Protein 1F32 (pdb70)

Secondary structure (DSSP, 8-state):
---EEEES---EEEETTEEEETTEEEEE--GGGHHHHHHHHHHHHIIIIII---SHHHH---GGG--TT-EEEEETTEEEETTEEEETTEEEEEPPHHHHHHHHHHHHHHHHHHH--PPPPPGGG--

InterPro domains:
  IPR010480 Pepsin inhibitor-3-like repeated domain [PF06394] (83-140)
  IPR038412 Pepsin inhibitor-3 domain superfamily [G3DSA:3.30.1120.50] (30-87)
  IPR038412 Pepsin inhibitor-3 domain superfamily [G3DSA:3.30.1120.50] (88-169)
  IPR051901 Protease Inhibitor I33 [PTHR37969] (79-141)

Sequence (127 aa):
FLFSMSTGPFICTVKDNQVFVANLPWTMLEGDDIQVGKEFAARVEDCTNVKHDMAPTCTKPPPFCGPQDMKMFNFVGCSVLGNKLFIDQKYVRDLTAKDHAEVQTFREKIAAFEEQSPPPPPSFCTV

Radius of gyration: 16.63 Å; Cα contacts (8 Å, |Δi|>4): 190; chains: 1; bounding box: 25×54×39 Å

Organism: Ascaris suum (NCBI:txid6253)

Solvent-accessible surface area: 7961 Å² total; per-residue (Å²): 180,32,22,58,112,47,82,14,94,42,108,11,44,16,144,127,30,39,0,59,4,26,122,8,27,28,51,112,9,130,56,144,72,56,106,59,0,108,99,1,24,63,71,15,103,53,1,47,85,103,127,152,57,109,41,82,112,21,18,129,40,16,132,35,2,11,81,69,104,16,118,21,22,39,16,89,50,8,20,2,0,17,95,48,1,2,27,110,118,140,107,61,82,82,18,67,88,172,6,80,58,50,6,80,65,7,71,106,102,15,60,60,62,97,167,141,111,73,11,92,53,6,78,8,10,103,164

Nearest PDB structures (foldseek):
  1f32-assembly1_A  TM=1.008E+00  e=1.200E-27  Ascaris suum
  1f34-assembly1_B  TM=9.654E-01  e=2.221E-23  Ascaris suum
  4cdo-assembly1_C  TM=2.380E-01  e=6.758E+00  Homo sapiens
  6ak4-assembly1_A  TM=2.133E-01  e=8.708E+00  Homo sapiens

B-factor: mean 24.89, std 8.12, range [11.38, 52.31]

Foldseek 3Di:
DFKDKDWFDFDWADDPQFIAGVNARQDGDDDPCSVVRVVLNVQCCCCCVPVVHRDCVRSVDDCSSDDGTWMKMGGVQWIATRQFTDGPRYTDGGHDPVNVVLVVVQVVQCVVVVVDPHDHHRPVSDD

Structure (mmCIF, N/CA/C/O backbone):
data_1F32
#
_entry.id   1F32
#
_cell.length_a   30.455
_cell.length_b   72.717
_cell.length_c   31.137
_cell.angle_alpha   90.00
_cell.angle_beta   101.03
_cell.angle_gamma   90.00
#
_symmetry.space_group_name_H-M   'P 1 21 1'
#
loop_
_entity.id
_entity.type
_entity.pdbx_description
1 polymer 'MAJOR PEPSIN INHIBITOR PI-3'
2 water water
#
loop_
_atom_site.group_PDB
_atom_site.id
_atom_site.type_symbol
_atom_site.label_atom_id
_atom_site.label_alt_id
_atom_site.label_comp_id
_atom_site.label_asym_id
_atom_site.label_entity_id
_atom_site.label_seq_id
_atom_site.pdbx_PDB_ins_code
_atom_site.Cartn_x
_atom_site.Cartn_y
_atom_site.Cartn_z
_atom_site.occupancy
_atom_site.B_iso_or_equiv
_atom_site.auth_seq_id
_atom_site.auth_comp_id
_atom_site.auth_asym_id
_atom_site.auth_atom_id
_atom_site.pdbx_PDB_model_num
ATOM 1 N N . PHE A 1 2 ? 15.729 -19.176 3.654 1.00 45.37 2 PHE A N 1
ATOM 2 C CA . PHE A 1 2 ? 16.462 -19.751 4.811 1.00 42.88 2 PHE A CA 1
ATOM 3 C C . PHE A 1 2 ? 15.927 -19.118 6.093 1.00 41.32 2 PHE A C 1
ATOM 4 O O . PHE A 1 2 ? 14.967 -18.348 6.063 1.00 41.29 2 PHE A O 1
ATOM 12 N N . LEU A 1 3 ? 16.550 -19.439 7.219 1.00 37.40 3 LEU A N 1
ATOM 13 C CA . LEU A 1 3 ? 16.115 -18.890 8.497 1.00 34.37 3 LEU A CA 1
ATOM 14 C C . LEU A 1 3 ? 17.176 -17.973 9.090 1.00 30.93 3 LEU A C 1
ATOM 15 O O . LEU A 1 3 ? 17.032 -17.456 10.197 1.00 27.30 3 LEU A O 1
ATOM 20 N N . PHE A 1 4 ? 18.234 -17.749 8.325 1.00 27.53 4 PHE A N 1
ATOM 21 C CA . PHE A 1 4 ? 19.319 -16.903 8.791 1.00 26.91 4 PHE A CA 1
ATOM 22 C C . PHE A 1 4 ? 20.127 -16.339 7.632 1.00 26.96 4 PHE A C 1
ATOM 23 O O . PHE A 1 4 ? 20.306 -16.994 6.598 1.00 25.88 4 PHE A O 1
ATOM 31 N N . SER A 1 5 ? 20.579 -15.101 7.800 1.00 24.26 5 SER A N 1
ATOM 32 C CA . SER A 1 5 ? 21.428 -14.460 6.816 1.00 25.70 5 SER A CA 1
ATOM 33 C C . SER A 1 5 ? 22.236 -13.447 7.607 1.00 24.93 5 SER A C 1
ATOM 34 O O . SER A 1 5 ? 21.772 -12.927 8.632 1.00 22.27 5 SER A O 1
ATOM 37 N N . MET A 1 6 ? 23.458 -13.196 7.157 1.00 24.78 6 MET A N 1
ATOM 38 C CA . MET A 1 6 ? 24.319 -12.239 7.831 1.00 27.35 6 MET A CA 1
ATOM 39 C C . MET A 1 6 ? 25.129 -11.456 6.814 1.00 27.13 6 MET A C 1
ATOM 40 O O . MET A 1 6 ? 25.438 -11.957 5.733 1.00 29.44 6 MET A O 1
ATOM 45 N N . SER A 1 7 ? 25.483 -10.228 7.164 1.00 28.47 7 SER A N 1
ATOM 46 C CA . SER A 1 7 ? 26.279 -9.398 6.269 1.00 29.14 7 SER A CA 1
ATOM 47 C C . SER A 1 7 ? 27.101 -8.362 7.023 1.00 28.78 7 SER A C 1
ATOM 48 O O . SER A 1 7 ? 26.884 -8.102 8.210 1.00 27.57 7 SER A O 1
ATOM 51 N N . THR A 1 8 ? 28.072 -7.791 6.327 1.00 28.23 8 THR A N 1
ATOM 52 C CA . THR A 1 8 ? 28.923 -6.774 6.911 1.00 28.94 8 THR A CA 1
ATOM 53 C C . THR A 1 8 ? 28.764 -5.522 6.065 1.00 26.55 8 THR A C 1
ATOM 54 O O . THR A 1 8 ? 28.523 -5.610 4.868 1.00 27.65 8 THR A O 1
ATOM 58 N N . GLY A 1 9 ? 28.880 -4.360 6.694 1.00 27.71 9 GLY A N 1
ATOM 59 C CA . GLY A 1 9 ? 28.738 -3.111 5.969 1.00 27.92 9 GLY A CA 1
ATOM 60 C C . GLY A 1 9 ? 29.865 -2.870 4.982 1.00 27.99 9 GLY A C 1
ATOM 61 O O . GLY A 1 9 ? 30.808 -3.665 4.905 1.00 25.79 9 GLY A O 1
ATOM 62 N N . PRO A 1 10 ? 29.813 -1.757 4.233 1.00 27.88 10 PRO A N 1
ATOM 63 C CA . PRO A 1 10 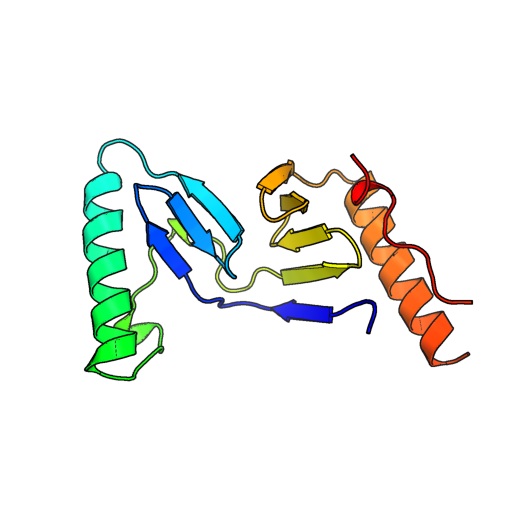? 28.760 -0.731 4.273 1.00 27.38 10 PRO A CA 1
ATOM 64 C C . PRO A 1 10 ? 27.404 -1.152 3.719 1.00 26.13 10 PRO A C 1
ATOM 65 O O . PRO A 1 10 ? 27.310 -1.989 2.820 1.00 26.04 10 PRO A O 1
ATOM 69 N N . PHE A 1 11 ? 26.353 -0.546 4.259 1.00 24.44 11 PHE A N 1
ATOM 70 C CA . PHE A 1 11 ? 24.989 -0.825 3.823 1.00 23.30 11 PHE A CA 1
ATOM 71 C C . PHE A 1 11 ? 24.449 0.430 3.161 1.00 22.88 11 PHE A C 1
ATOM 72 O O . PHE A 1 11 ? 25.069 1.486 3.234 1.00 22.47 11 PHE A O 1
ATOM 80 N N . ILE A 1 12 ? 23.312 0.326 2.491 1.00 19.33 12 ILE A N 1
ATOM 81 C CA . ILE A 1 12 ? 22.749 1.516 1.872 1.00 19.41 12 ILE A CA 1
ATOM 82 C C . ILE A 1 12 ? 22.238 2.417 2.986 1.00 17.58 12 ILE A C 1
ATOM 83 O O . ILE A 1 12 ? 21.548 1.962 3.888 1.00 16.64 12 ILE A O 1
ATOM 88 N N . CYS A 1 13 ? 22.582 3.700 2.919 1.00 15.70 13 CYS A N 1
ATOM 89 C CA . CYS A 1 13 ? 22.155 4.647 3.924 1.00 16.00 13 CYS A CA 1
ATOM 90 C C . CYS A 1 13 ? 21.476 5.827 3.256 1.00 16.42 13 CYS A C 1
ATOM 91 O O . CYS A 1 13 ? 21.943 6.296 2.234 1.00 17.21 13 CYS A O 1
ATOM 94 N N . THR A 1 14 ? 20.353 6.274 3.806 1.00 19.04 14 THR A N 1
ATOM 95 C CA . THR A 1 14 ? 19.672 7.458 3.276 1.00 19.30 14 THR A CA 1
ATOM 96 C C . THR A 1 14 ? 18.854 8.095 4.387 1.00 17.86 14 THR A C 1
ATOM 97 O O . THR A 1 14 ? 18.841 7.594 5.519 1.00 14.95 14 THR A O 1
ATOM 101 N N . VAL A 1 15 ? 18.197 9.215 4.093 1.00 17.34 15 VAL A N 1
ATOM 102 C CA . VAL A 1 15 ? 17.398 9.905 5.102 1.00 16.32 15 VAL A CA 1
ATOM 103 C C . VAL A 1 15 ? 16.037 10.318 4.542 1.00 18.10 15 VAL A C 1
ATOM 104 O O . VAL A 1 15 ? 15.954 10.788 3.413 1.00 18.21 15 VAL A O 1
ATOM 108 N N . LYS A 1 16 ? 14.984 10.134 5.336 1.00 19.07 16 LYS A N 1
ATOM 109 C CA . LYS A 1 16 ? 13.630 10.539 4.939 1.00 18.57 16 LYS A CA 1
ATOM 110 C C . LYS A 1 16 ? 12.945 11.127 6.168 1.00 18.57 16 LYS A C 1
AT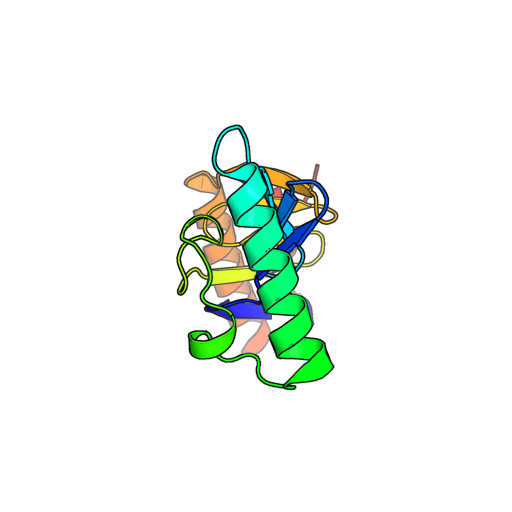OM 111 O O . LYS A 1 16 ? 12.807 10.449 7.189 1.00 18.04 16 LYS A O 1
ATOM 117 N N . ASP A 1 17 ? 12.510 12.378 6.061 1.00 19.16 17 ASP A N 1
ATOM 118 C CA . ASP A 1 17 ? 11.858 13.066 7.171 1.00 21.14 17 ASP A CA 1
ATOM 119 C C . ASP A 1 17 ? 12.708 12.986 8.445 1.00 18.86 17 ASP A C 1
ATOM 120 O O . ASP A 1 17 ? 12.204 12.671 9.526 1.00 18.72 17 ASP A O 1
ATOM 125 N N . ASN A 1 18 ? 14.002 13.272 8.300 1.00 15.96 18 ASN A N 1
ATOM 126 C CA . ASN A 1 18 ? 14.954 13.262 9.418 1.00 16.60 18 ASN A CA 1
ATOM 127 C C . ASN A 1 18 ? 15.357 11.870 9.874 1.00 17.14 18 ASN A C 1
ATOM 128 O O . ASN A 1 18 ? 16.260 11.729 10.702 1.00 15.47 18 ASN A O 1
ATOM 133 N N . GLN A 1 19 ? 14.675 10.851 9.369 1.00 15.67 19 GLN A N 1
ATOM 134 C CA . GLN A 1 19 ? 14.982 9.484 9.765 1.00 17.58 19 GLN A CA 1
ATOM 135 C C . GLN A 1 19 ? 16.096 8.880 8.938 1.00 15.67 19 GLN A C 1
ATOM 136 O O . GLN A 1 19 ? 15.968 8.756 7.716 1.00 17.32 19 GLN A O 1
ATOM 142 N N . VAL A 1 20 ? 17.190 8.507 9.597 1.00 14.58 20 VAL A N 1
ATOM 143 C CA . VAL A 1 20 ? 18.282 7.857 8.906 1.00 13.52 20 VAL A CA 1
ATOM 144 C C . VAL A 1 20 ? 17.946 6.375 8.796 1.00 14.91 20 VAL A C 1
ATOM 145 O O . VAL A 1 20 ? 17.598 5.726 9.782 1.00 14.26 20 VAL A O 1
ATOM 149 N N . PHE A 1 21 ? 18.031 5.847 7.582 1.00 15.32 21 PHE A N 1
ATOM 150 C CA . PHE A 1 21 ? 17.773 4.438 7.335 1.00 16.99 21 PHE A CA 1
ATOM 151 C C . PHE A 1 21 ? 19.059 3.761 6.884 1.00 17.48 21 PHE A C 1
ATOM 152 O O . PHE A 1 21 ? 19.756 4.258 6.000 1.00 17.12 21 PHE A O 1
ATOM 160 N N . VAL A 1 22 ? 19.385 2.648 7.527 1.00 15.79 22 VAL A N 1
ATOM 161 C CA . VAL A 1 22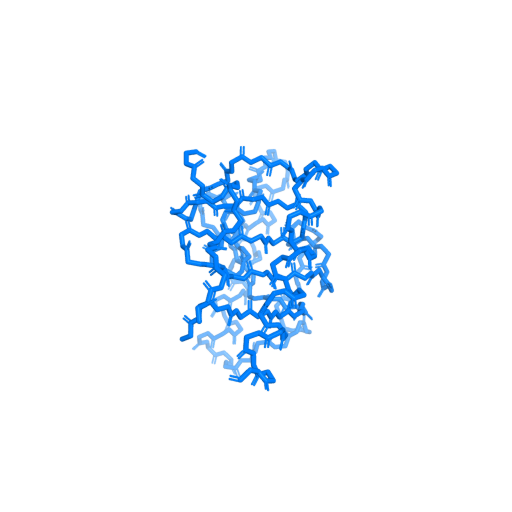 ? 20.557 1.861 7.161 1.00 16.07 22 VAL A CA 1
ATOM 162 C C . VAL A 1 22 ? 20.029 0.441 6.940 1.00 16.48 22 VAL A C 1
ATOM 163 O O . VAL A 1 22 ? 19.358 -0.122 7.815 1.00 17.43 22 VAL A O 1
ATOM 167 N N . ALA A 1 23 ? 20.308 -0.120 5.765 1.00 17.16 23 ALA A N 1
ATOM 168 C CA . ALA A 1 23 ? 19.833 -1.460 5.435 1.00 18.46 23 ALA A CA 1
ATOM 169 C C . ALA A 1 23 ? 18.319 -1.484 5.622 1.00 19.09 23 ALA A C 1
ATOM 170 O O . ALA A 1 23 ? 17.746 -2.490 6.046 1.00 19.72 23 ALA A O 1
ATOM 172 N N . ASN A 1 24 ? 17.677 -0.359 5.313 1.00 18.78 24 ASN A N 1
ATOM 173 C CA . ASN A 1 24 ? 16.227 -0.217 5.430 1.00 21.15 24 ASN A CA 1
ATOM 174 C C . ASN A 1 24 ? 15.697 -0.204 6.854 1.00 19.96 24 ASN A C 1
ATOM 175 O O . ASN A 1 24 ? 14.484 -0.284 7.069 1.00 19.63 24 ASN A O 1
ATOM 180 N N . LEU A 1 25 ? 16.592 -0.098 7.830 1.00 14.96 25 LEU A N 1
ATOM 181 C CA . LEU A 1 25 ? 16.179 -0.060 9.230 1.00 16.07 25 LEU A CA 1
ATOM 182 C C . LEU A 1 25 ? 16.358 1.367 9.779 1.00 18.04 25 LEU A C 1
ATOM 183 O O . LEU A 1 25 ? 17.324 2.054 9.431 1.00 19.69 25 LEU A O 1
ATOM 188 N N . PRO A 1 26 ? 15.424 1.833 10.632 1.00 18.17 26 PRO A N 1
ATOM 189 C CA . PRO A 1 26 ? 15.496 3.181 11.215 1.00 17.03 26 PRO A CA 1
ATOM 190 C C . PRO A 1 26 ? 16.591 3.268 12.279 1.00 18.01 26 PRO A C 1
ATOM 191 O O . PRO A 1 26 ? 16.351 3.083 13.470 1.00 13.92 26 PRO A O 1
ATOM 195 N N . TRP A 1 27 ? 17.791 3.580 11.814 1.00 16.00 27 TRP A N 1
ATOM 196 C CA . TRP A 1 27 ? 18.982 3.656 12.647 1.00 15.98 27 TRP A CA 1
ATOM 197 C C . TRP A 1 27 ? 18.984 4.766 13.699 1.00 14.89 27 TRP A C 1
ATOM 198 O O . TRP A 1 27 ? 19.168 4.502 14.890 1.00 16.45 27 TRP A O 1
ATOM 209 N N . THR A 1 28 ? 18.811 6.004 13.255 1.00 15.91 28 THR A N 1
ATOM 210 C CA . THR A 1 28 ? 18.803 7.137 14.165 1.00 15.03 28 THR A CA 1
ATOM 211 C C . THR A 1 28 ? 18.063 8.282 13.487 1.00 16.82 28 THR A C 1
ATOM 212 O O . THR A 1 28 ? 17.812 8.244 12.270 1.00 16.24 28 THR A O 1
ATOM 216 N N . MET A 1 29 ? 17.683 9.291 14.267 1.00 17.25 29 MET A N 1
ATOM 217 C CA . MET A 1 29 ? 16.968 10.419 13.699 1.00 16.79 29 MET A CA 1
ATOM 218 C C . MET A 1 29 ? 17.775 11.691 13.924 1.00 17.72 29 MET A C 1
ATOM 219 O O . MET A 1 29 ? 18.329 11.911 15.002 1.00 17.04 29 MET A O 1
ATOM 224 N N . LEU A 1 30 ? 17.844 12.517 12.891 1.00 15.55 30 LEU A N 1
ATOM 225 C CA . LEU A 1 30 ? 18.597 13.766 12.931 1.00 15.12 30 LEU A CA 1
ATOM 226 C C . LEU A 1 30 ? 17.855 14.913 13.607 1.00 15.99 30 LEU A C 1
ATOM 227 O O . LEU A 1 30 ? 16.632 15.029 13.493 1.00 14.55 30 LEU A O 1
ATOM 232 N N . GLU A 1 31 ? 18.604 15.763 14.302 1.00 12.68 31 GLU A N 1
ATOM 233 C CA . GLU A 1 31 ? 18.010 16.907 14.990 1.00 13.73 31 GLU A CA 1
ATOM 234 C C . GLU A 1 31 ? 18.891 18.136 14.836 1.00 15.66 31 GLU A C 1
ATOM 235 O O . GLU A 1 31 ? 20.063 18.031 14.478 1.00 14.89 31 GLU A O 1
ATOM 241 N N . GLY A 1 32 ? 18.324 19.308 15.118 1.00 16.39 32 GLY A N 1
ATOM 242 C CA . GLY A 1 32 ? 19.091 20.536 15.047 1.00 16.33 32 GLY A CA 1
ATOM 243 C C . GLY A 1 32 ? 19.860 20.782 13.770 1.00 17.89 32 GLY A C 1
ATOM 244 O O . GLY A 1 32 ? 19.314 20.627 12.675 1.00 18.10 32 GLY A O 1
ATOM 245 N N . ASP A 1 33 ? 21.131 21.158 13.925 1.00 16.56 33 ASP A N 1
ATOM 246 C CA . ASP A 1 33 ? 22.017 21.469 12.809 1.00 18.25 33 ASP A CA 1
ATOM 247 C C . ASP A 1 33 ? 22.371 20.322 11.856 1.00 16.00 33 ASP A C 1
ATOM 248 O O . ASP A 1 33 ? 23.005 20.546 10.815 1.00 16.93 33 ASP A O 1
ATOM 253 N N . ASP A 1 34 ? 21.949 19.111 12.201 1.00 15.62 34 ASP A N 1
ATOM 254 C CA . ASP A 1 34 ? 22.172 17.937 11.350 1.00 15.39 34 ASP A CA 1
ATOM 255 C C . ASP A 1 34 ? 21.028 17.705 10.358 1.00 15.20 34 ASP A C 1
ATOM 256 O O . ASP A 1 34 ? 21.185 16.994 9.348 1.00 13.35 34 ASP A O 1
ATOM 261 N N . ILE A 1 35 ? 19.869 18.288 10.641 1.00 14.84 35 ILE A N 1
ATOM 262 C CA . ILE A 1 35 ? 18.719 18.096 9.755 1.00 17.42 35 ILE A CA 1
ATOM 263 C C . ILE A 1 35 ? 19.053 18.492 8.310 1.00 18.63 35 ILE A C 1
ATOM 264 O O . ILE A 1 35 ? 18.835 17.708 7.383 1.00 17.78 35 ILE A O 1
ATOM 269 N N . GLN A 1 36 ? 19.609 19.687 8.105 1.00 19.09 36 GLN A N 1
ATOM 270 C CA . GLN A 1 36 ? 19.936 20.106 6.735 1.00 20.44 36 GLN A CA 1
ATOM 271 C C . GLN A 1 36 ? 21.009 19.216 6.101 1.00 19.30 36 GLN A C 1
ATOM 272 O O . GLN A 1 36 ? 21.023 18.998 4.885 1.00 18.89 36 GLN A O 1
ATOM 278 N N . VAL A 1 37 ? 21.917 18.706 6.924 1.00 19.26 37 VAL A N 1
ATOM 279 C CA . VAL A 1 37 ? 22.949 17.799 6.439 1.00 17.34 37 VAL A CA 1
ATOM 280 C C . VAL A 1 37 ? 22.239 16.542 5.928 1.00 17.33 37 VAL A C 1
ATOM 281 O O . VAL A 1 37 ? 22.605 15.981 4.894 1.00 17.33 37 VAL A O 1
ATOM 285 N N . GLY A 1 38 ? 21.202 16.118 6.642 1.00 16.59 38 GLY A N 1
ATOM 286 C CA . GLY A 1 38 ? 20.472 14.931 6.226 1.00 16.95 38 GLY A CA 1
ATOM 287 C C . GLY A 1 38 ? 19.814 15.140 4.873 1.00 18.28 38 GLY A C 1
ATOM 288 O O . GLY A 1 38 ? 19.770 14.243 4.020 1.00 16.64 38 GLY A O 1
ATOM 289 N N . LYS A 1 39 ? 19.289 16.341 4.681 1.00 18.46 39 LYS A N 1
ATOM 290 C CA . LYS A 1 39 ? 18.631 16.689 3.439 1.00 21.87 39 LYS A CA 1
ATOM 291 C C . LYS A 1 39 ? 19.596 16.682 2.276 1.00 19.93 39 LYS A C 1
ATOM 292 O O . LYS A 1 39 ? 19.279 16.136 1.220 1.00 21.29 39 LYS A O 1
ATOM 298 N N . GLU A 1 40 ? 20.772 17.274 2.474 1.00 20.09 40 GLU A N 1
ATOM 299 C CA . GLU A 1 40 ? 21.792 17.328 1.432 1.00 21.71 40 GLU A CA 1
ATOM 300 C C . GLU A 1 40 ? 22.260 15.917 1.099 1.00 20.18 40 GLU A C 1
ATOM 301 O O . GLU A 1 40 ? 22.428 15.567 -0.069 1.00 19.20 40 GLU A O 1
ATOM 307 N N . PHE A 1 41 ? 22.486 15.109 2.131 1.00 18.00 41 PHE A N 1
ATOM 308 C CA . PHE A 1 41 ? 22.929 13.732 1.916 1.00 17.30 41 PHE A CA 1
ATOM 309 C C . PHE A 1 41 ? 21.891 12.943 1.140 1.00 17.47 41 PHE A C 1
ATOM 310 O O . PHE A 1 41 ? 22.209 12.250 0.173 1.00 19.66 41 PHE A O 1
ATOM 318 N N . ALA A 1 42 ? 20.642 13.039 1.570 1.00 17.53 42 ALA A N 1
ATOM 319 C CA . ALA A 1 42 ? 19.579 12.305 0.901 1.00 18.43 42 ALA A CA 1
ATOM 320 C C . ALA A 1 42 ? 19.531 12.662 -0.588 1.00 18.87 42 ALA A C 1
ATOM 321 O O . ALA A 1 42 ? 19.320 11.799 -1.437 1.00 18.21 42 ALA A O 1
ATOM 323 N N . ALA A 1 43 ? 19.736 13.933 -0.894 1.00 19.43 43 ALA A N 1
ATOM 324 C CA . ALA A 1 43 ? 19.717 14.407 -2.273 1.00 19.98 43 ALA A CA 1
ATOM 325 C C . ALA A 1 43 ? 20.861 13.774 -3.043 1.00 20.24 43 ALA A C 1
ATOM 326 O O . ALA A 1 43 ? 20.703 13.340 -4.190 1.00 19.01 43 ALA A O 1
ATOM 328 N N . ARG A 1 44 ? 22.018 13.739 -2.395 1.00 21.06 44 ARG A N 1
ATOM 329 C CA . ARG A 1 44 ? 23.226 13.166 -2.959 1.00 22.27 44 ARG A CA 1
ATOM 330 C C . ARG A 1 44 ? 23.015 11.680 -3.262 1.00 22.35 44 ARG A C 1
ATOM 331 O O . ARG A 1 44 ? 23.424 11.192 -4.317 1.00 21.64 44 ARG A O 1
ATOM 339 N N . VAL A 1 45 ? 22.373 10.963 -2.339 1.00 19.83 45 VAL A N 1
ATOM 340 C CA . VAL A 1 45 ? 22.114 9.532 -2.517 1.00 19.40 45 VAL A CA 1
ATOM 341 C C . VAL A 1 45 ? 21.190 9.290 -3.704 1.00 20.66 45 VAL A C 1
ATOM 342 O O . VAL A 1 45 ? 21.422 8.381 -4.515 1.00 19.25 45 VAL A O 1
ATOM 346 N N . GLU A 1 46 ? 20.140 10.100 -3.810 1.00 19.16 46 GLU A N 1
ATOM 347 C CA . GLU A 1 46 ? 19.185 9.944 -4.908 1.00 20.99 46 GLU A CA 1
ATOM 348 C C . GLU A 1 46 ? 19.872 10.250 -6.236 1.00 21.39 46 GLU A C 1
ATOM 349 O O . GLU A 1 46 ? 19.673 9.550 -7.218 1.00 18.74 46 GLU A O 1
ATOM 355 N N . ASP A 1 47 ? 20.690 11.297 -6.254 1.00 21.77 47 ASP A N 1
ATOM 356 C CA . ASP A 1 47 ? 21.395 11.672 -7.469 1.00 21.91 47 ASP A CA 1
ATOM 357 C C . ASP A 1 47 ? 22.369 10.572 -7.861 1.00 22.31 47 ASP A C 1
ATOM 358 O O . ASP A 1 47 ? 22.389 10.125 -9.017 1.00 21.06 47 ASP A O 1
ATOM 363 N N . CYS A 1 48 ? 23.176 10.133 -6.898 1.00 21.07 48 CYS A N 1
ATOM 364 C CA . CYS A 1 48 ? 24.155 9.088 -7.147 1.00 21.34 48 CYS A CA 1
ATOM 365 C C . CYS A 1 48 ? 23.517 7.810 -7.661 1.00 21.27 48 CYS A C 1
ATOM 366 O O . CYS A 1 48 ? 23.937 7.255 -8.670 1.00 20.60 48 CYS A O 1
ATOM 369 N N . THR A 1 49 ? 22.489 7.359 -6.957 1.00 21.35 49 THR A N 1
ATOM 370 C CA . THR A 1 49 ? 21.820 6.121 -7.313 1.00 22.74 49 THR A CA 1
ATOM 371 C C . THR A 1 49 ? 20.956 6.173 -8.562 1.00 23.07 49 THR A C 1
ATOM 372 O O . THR A 1 49 ? 21.175 5.392 -9.493 1.00 22.65 49 THR A O 1
ATOM 376 N N . ASN A 1 50 ? 19.995 7.097 -8.594 1.00 20.54 50 ASN A N 1
ATOM 377 C CA . ASN A 1 50 ? 19.064 7.178 -9.720 1.00 21.33 50 ASN A CA 1
ATOM 378 C C . ASN A 1 50 ? 19.533 7.883 -10.994 1.00 20.78 50 ASN A C 1
ATOM 379 O O . ASN A 1 50 ? 19.033 7.594 -12.086 1.00 20.10 50 ASN A O 1
ATOM 384 N N . VAL A 1 51 ? 20.471 8.813 -10.863 1.00 19.26 51 VAL A N 1
ATOM 385 C CA . VAL A 1 51 ? 20.947 9.551 -12.033 1.00 18.88 51 VAL A CA 1
ATOM 386 C C . VAL A 1 51 ? 22.324 9.095 -12.494 1.00 19.47 51 VAL A C 1
ATOM 387 O O . VAL A 1 51 ? 22.521 8.772 -13.666 1.00 18.17 51 VAL A O 1
ATOM 391 N N . LYS A 1 52 ? 23.286 9.047 -11.583 1.00 18.45 52 LYS A N 1
ATOM 392 C CA . LYS A 1 52 ? 24.620 8.622 -11.994 1.00 20.10 52 LYS A CA 1
ATOM 393 C C . LYS A 1 52 ? 24.783 7.105 -12.049 1.00 19.09 52 LYS A C 1
ATOM 394 O O . LYS A 1 52 ? 25.707 6.595 -12.698 1.00 18.66 52 LYS A O 1
ATOM 400 N N . HIS A 1 53 ? 23.875 6.390 -11.381 1.00 17.38 53 HIS A N 1
ATOM 401 C CA . HIS A 1 53 ? 23.916 4.920 -11.294 1.00 18.60 53 HIS A CA 1
ATOM 402 C C . HIS A 1 53 ? 25.269 4.543 -10.686 1.00 20.30 53 HIS A C 1
ATOM 403 O O . HIS A 1 53 ? 25.980 3.673 -11.187 1.00 18.44 53 HIS A O 1
ATOM 410 N N . ASP A 1 54 ? 25.603 5.217 -9.588 1.00 21.31 54 ASP A N 1
ATOM 411 C CA . ASP A 1 54 ? 26.873 5.022 -8.894 1.00 22.67 54 ASP A CA 1
ATOM 412 C C . ASP A 1 54 ? 26.615 5.001 -7.389 1.00 23.33 54 ASP A C 1
ATOM 413 O O . ASP A 1 54 ? 26.278 6.026 -6.805 1.00 25.91 54 ASP A O 1
ATOM 418 N N . MET A 1 55 ? 26.758 3.838 -6.767 1.00 23.69 55 MET A N 1
ATOM 419 C CA . MET A 1 55 ? 26.526 3.724 -5.331 1.00 25.26 55 MET A CA 1
ATOM 420 C C . MET A 1 55 ? 27.802 3.709 -4.479 1.00 26.27 55 MET A C 1
ATOM 421 O O . MET A 1 55 ? 27.759 3.395 -3.287 1.00 28.49 55 MET A O 1
ATOM 426 N N . ALA A 1 56 ? 28.931 4.058 -5.075 1.00 26.91 56 ALA A N 1
ATOM 427 C CA . ALA A 1 56 ? 30.186 4.071 -4.326 1.00 28.44 56 ALA A CA 1
ATOM 428 C C . ALA A 1 56 ? 30.174 5.178 -3.275 1.00 27.91 56 ALA A C 1
ATOM 429 O O . ALA A 1 56 ? 29.541 6.220 -3.462 1.00 27.48 56 ALA A O 1
ATOM 431 N N . PRO A 1 57 ? 30.861 4.962 -2.143 1.00 28.62 57 PRO A N 1
ATOM 432 C CA . PRO A 1 57 ? 30.878 6.008 -1.120 1.00 27.15 57 PRO A CA 1
ATOM 433 C C . PRO A 1 57 ? 31.531 7.300 -1.615 1.00 27.55 57 PRO A C 1
ATOM 434 O O . PRO A 1 57 ? 31.291 8.371 -1.057 1.00 25.16 57 PRO A O 1
ATOM 438 N N . THR A 1 58 ? 32.345 7.221 -2.669 1.00 25.71 58 THR A N 1
ATOM 439 C CA . THR A 1 58 ? 32.968 8.435 -3.174 1.00 26.13 58 THR A CA 1
ATOM 440 C C . THR A 1 58 ? 31.904 9.338 -3.786 1.00 24.93 58 THR A C 1
ATOM 441 O O . THR A 1 58 ? 32.104 10.546 -3.919 1.00 24.11 58 THR A O 1
ATOM 445 N N . CYS A 1 59 ? 30.765 8.751 -4.152 1.00 21.78 59 CYS A N 1
ATOM 446 C CA . CYS A 1 59 ? 29.659 9.537 -4.702 1.00 20.40 59 CYS A CA 1
ATOM 447 C C . CYS A 1 59 ? 28.677 9.902 -3.584 1.00 18.11 59 CYS A C 1
ATOM 448 O O . CYS A 1 59 ? 28.296 11.063 -3.442 1.00 16.80 59 CYS A O 1
ATOM 451 N N . THR A 1 60 ? 28.268 8.912 -2.800 1.00 17.41 60 THR A N 1
ATOM 452 C CA . THR A 1 60 ? 27.294 9.165 -1.741 1.00 20.34 60 THR A CA 1
ATOM 453 C C . THR A 1 60 ? 27.845 9.934 -0.538 1.00 19.67 60 THR A C 1
ATOM 454 O O . THR A 1 60 ? 27.120 10.718 0.077 1.00 18.51 60 THR A O 1
ATOM 458 N N . LYS A 1 61 ? 29.121 9.719 -0.214 1.00 19.53 61 LYS A N 1
ATOM 459 C CA . LYS A 1 61 ? 29.741 10.391 0.9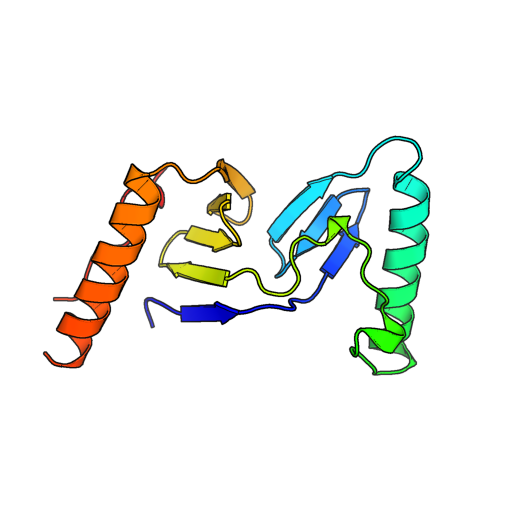29 1.00 20.89 61 LYS A CA 1
ATOM 460 C C . LYS A 1 61 ? 28.885 10.294 2.196 1.00 18.84 61 LYS A C 1
ATOM 461 O O . LYS A 1 61 ? 28.418 11.306 2.723 1.00 18.33 61 LYS A O 1
ATOM 467 N N . PRO A 1 62 ? 28.672 9.068 2.706 1.00 18.91 62 PRO A N 1
ATOM 468 C CA . PRO A 1 62 ? 27.868 8.852 3.913 1.00 19.41 62 PRO A CA 1
ATOM 469 C C . PRO A 1 62 ? 28.405 9.537 5.161 1.00 20.18 62 PRO A C 1
ATOM 470 O O . PRO A 1 62 ? 29.567 9.349 5.534 1.00 19.52 62 PRO A O 1
ATOM 474 N N . PRO A 1 63 ? 27.565 10.353 5.818 1.00 19.26 63 PRO A N 1
ATOM 475 C CA . PRO A 1 63 ? 27.984 11.053 7.035 1.00 18.29 63 PRO A CA 1
ATOM 476 C C . PRO A 1 63 ? 28.136 10.066 8.190 1.00 18.98 63 PRO A C 1
ATOM 477 O O . PRO A 1 63 ? 27.666 8.918 8.130 1.00 18.23 63 PRO A O 1
ATOM 481 N N . PRO A 1 64 ? 28.780 10.500 9.277 1.00 18.65 64 PRO A N 1
ATOM 482 C CA . PRO A 1 64 ? 28.940 9.554 10.383 1.00 18.67 64 PRO A CA 1
ATOM 483 C C . PRO A 1 64 ? 27.649 9.011 10.985 1.00 19.26 64 PRO A C 1
ATOM 484 O O . PRO A 1 64 ? 27.671 7.975 11.653 1.00 17.74 64 PRO A O 1
ATOM 488 N N . PHE A 1 65 ? 26.527 9.682 10.739 1.00 16.59 65 PHE A N 1
ATOM 489 C CA . PHE A 1 65 ? 25.277 9.216 11.316 1.00 17.73 65 PHE A CA 1
ATOM 490 C C . PHE A 1 65 ? 24.708 7.991 10.630 1.00 17.91 65 PHE A C 1
ATOM 491 O O . PHE A 1 65 ? 23.663 7.472 11.034 1.00 17.02 65 PHE A O 1
ATOM 499 N N . CYS A 1 66 ? 25.383 7.537 9.578 1.00 15.22 66 CYS A N 1
ATOM 500 C CA . CYS A 1 66 ? 24.989 6.307 8.904 1.00 15.70 66 CYS A CA 1
ATOM 501 C C . CYS A 1 66 ? 25.532 5.142 9.721 1.00 17.95 66 CYS A C 1
ATOM 502 O O . CYS A 1 66 ? 25.306 3.972 9.390 1.00 16.95 66 CYS A O 1
ATOM 505 N N . GLY A 1 67 ? 26.272 5.469 10.782 1.00 18.39 67 GLY A N 1
ATOM 506 C CA . GLY A 1 67 ? 26.823 4.435 11.643 1.00 20.66 67 GLY A CA 1
ATOM 507 C C . GLY A 1 67 ? 28.128 3.824 11.162 1.00 19.69 67 GLY A C 1
ATOM 508 O O . GLY A 1 67 ? 28.598 4.124 10.068 1.00 19.12 67 GLY A O 1
ATOM 509 N N . PRO A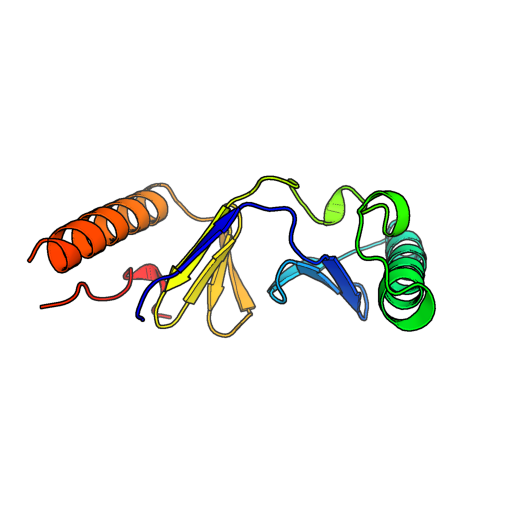 1 68 ? 28.743 2.954 11.972 1.00 22.11 68 PRO A N 1
ATOM 510 C CA . PRO A 1 68 ? 30.007 2.311 11.594 1.00 23.19 68 PRO A CA 1
ATOM 511 C C . PRO A 1 68 ? 29.870 1.639 10.227 1.00 25.33 68 PRO A C 1
ATOM 512 O O . PRO A 1 68 ? 28.967 0.832 10.014 1.00 25.61 68 PRO A O 1
ATOM 516 N N . GLN A 1 69 ? 30.756 1.969 9.295 1.00 26.61 69 GLN A N 1
ATOM 517 C CA . GLN A 1 69 ? 30.657 1.392 7.959 1.00 27.89 69 GLN A CA 1
ATOM 518 C C . GLN A 1 69 ? 30.988 -0.095 7.868 1.00 28.28 69 GLN A C 1
ATOM 519 O O . GLN A 1 69 ? 30.790 -0.717 6.828 1.00 28.91 69 GLN A O 1
ATOM 525 N N . ASP A 1 70 ? 31.466 -0.676 8.959 1.00 26.99 70 ASP A N 1
ATOM 526 C CA . ASP A 1 70 ? 31.788 -2.095 8.954 1.00 28.22 70 ASP A CA 1
ATOM 527 C C . ASP A 1 70 ? 30.962 -2.880 9.971 1.00 26.55 70 ASP A C 1
ATOM 528 O O . ASP A 1 70 ? 31.313 -4.002 10.324 1.00 25.34 70 ASP A O 1
ATOM 533 N N . MET A 1 71 ? 29.863 -2.309 10.445 1.00 25.72 71 MET A N 1
ATOM 534 C CA . MET A 1 71 ? 29.079 -3.042 11.426 1.00 25.96 71 MET A CA 1
ATOM 535 C C . MET A 1 71 ? 28.451 -4.278 10.793 1.00 25.91 71 MET A C 1
ATOM 536 O O . MET A 1 71 ? 28.353 -4.373 9.570 1.00 24.02 71 MET A O 1
ATOM 541 N N . LYS A 1 72 ? 28.065 -5.231 11.637 1.00 25.38 72 LYS A N 1
ATOM 542 C CA . LYS A 1 72 ? 27.477 -6.478 11.182 1.00 24.69 72 LYS A CA 1
ATOM 543 C C . LYS A 1 72 ? 25.959 -6.503 11.322 1.00 21.85 72 LYS A C 1
ATOM 544 O O . L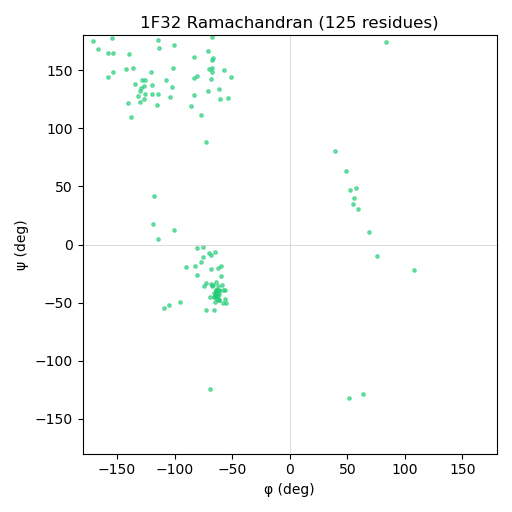YS A 1 72 ? 25.381 -5.835 12.175 1.00 20.51 72 LYS A O 1
ATOM 550 N N . MET A 1 73 ? 25.320 -7.279 10.462 1.00 20.37 73 MET A N 1
ATOM 551 C CA . MET A 1 73 ? 23.878 -7.410 10.511 1.00 17.58 73 MET A CA 1
ATOM 552 C C . MET A 1 73 ? 23.578 -8.897 10.547 1.00 18.52 73 MET A C 1
ATOM 553 O O . MET A 1 73 ? 24.261 -9.694 9.892 1.00 20.43 73 MET A O 1
ATOM 558 N N . PHE A 1 74 ? 22.566 -9.265 11.324 1.00 17.70 74 PHE A N 1
ATOM 559 C CA . PHE A 1 74 ? 22.136 -10.650 11.447 1.00 19.08 74 PHE A CA 1
ATOM 560 C C . PHE A 1 74 ? 20.616 -10.628 11.278 1.00 19.35 74 PHE A C 1
ATOM 561 O O . PHE A 1 74 ? 19.913 -9.873 11.954 1.00 19.86 74 PHE A O 1
ATOM 569 N N . ASN A 1 75 ? 20.118 -11.450 10.368 1.00 20.02 75 ASN A N 1
ATOM 570 C CA . ASN A 1 75 ? 18.689 -11.508 10.102 1.00 20.45 75 ASN A CA 1
ATOM 571 C C . ASN A 1 75 ? 18.109 -12.863 10.482 1.00 21.47 75 ASN A C 1
ATOM 572 O O . ASN A 1 75 ? 18.520 -13.889 9.946 1.00 21.40 75 ASN A O 1
ATOM 577 N N . PHE A 1 76 ? 17.154 -12.850 11.413 1.00 18.93 76 PHE A N 1
ATOM 578 C CA . PHE A 1 76 ? 16.509 -14.067 11.896 1.00 20.03 76 PHE A CA 1
ATOM 579 C C . PHE A 1 76 ? 15.045 -14.038 11.490 1.00 18.98 76 PHE A C 1
ATOM 580 O O . PHE A 1 76 ? 14.576 -13.057 10.930 1.00 18.52 76 PHE A O 1
ATOM 588 N N . VAL A 1 77 ? 14.336 -15.125 11.779 1.00 19.38 77 VAL A N 1
ATOM 589 C CA . VAL A 1 77 ? 12.914 -15.191 11.486 1.00 20.50 77 VAL A CA 1
ATOM 590 C C . VAL A 1 77 ? 12.236 -14.378 12.576 1.00 20.40 77 VAL A C 1
ATOM 591 O O . VAL A 1 77 ? 12.246 -14.763 13.751 1.00 18.16 77 VAL A O 1
ATOM 595 N N . GLY A 1 78 ? 11.678 -13.235 12.195 1.00 20.03 78 GLY A N 1
ATOM 596 C CA . GLY A 1 78 ? 10.992 -12.411 13.170 1.00 21.79 78 GLY A CA 1
ATOM 597 C C . GLY A 1 78 ? 11.720 -11.140 13.550 1.00 21.08 78 GLY A C 1
ATOM 598 O O . GLY A 1 78 ? 11.095 -10.192 14.031 1.00 19.54 78 GLY A O 1
ATOM 599 N N . CYS A 1 79 ? 13.038 -11.101 13.353 1.00 20.43 79 CYS A N 1
ATOM 600 C CA . CYS A 1 79 ? 13.772 -9.897 13.709 1.00 18.72 79 CYS A CA 1
ATOM 601 C C . CYS A 1 79 ? 15.190 -9.816 13.157 1.00 19.05 79 CYS A C 1
ATOM 602 O O . CYS A 1 79 ? 15.719 -10.798 12.625 1.00 16.93 79 CYS A O 1
ATOM 605 N N . SER A 1 80 ? 15.789 -8.631 13.271 1.00 18.95 80 SER A N 1
ATOM 606 C CA . SER A 1 80 ? 17.145 -8.392 12.789 1.00 19.49 80 SER A CA 1
ATOM 607 C C . SER A 1 80 ? 17.977 -7.595 13.789 1.00 18.61 80 SER A C 1
ATOM 608 O O . SER A 1 80 ? 17.454 -6.805 14.583 1.00 16.99 80 SER A O 1
ATOM 611 N N . VAL A 1 81 ? 19.282 -7.817 13.735 1.00 19.16 81 VAL A N 1
ATOM 612 C CA . VAL A 1 81 ? 20.229 -7.099 14.571 1.00 17.19 81 VAL A CA 1
ATOM 613 C C . VAL A 1 81 ? 21.160 -6.380 13.594 1.00 16.02 81 VAL A C 1
ATOM 614 O O . VAL A 1 81 ? 21.686 -6.981 12.655 1.00 16.66 81 VAL A O 1
ATOM 618 N N . LEU A 1 82 ? 21.343 -5.084 13.802 1.00 16.56 82 LEU A N 1
ATOM 619 C CA . LEU A 1 82 ? 22.230 -4.300 12.959 1.00 18.86 82 LEU A CA 1
ATOM 620 C C . LEU A 1 82 ? 23.117 -3.567 13.951 1.00 20.03 82 LEU A C 1
ATOM 621 O O . LEU A 1 82 ? 22.625 -2.840 14.826 1.00 20.05 82 LEU A O 1
ATOM 626 N N . GLY A 1 83 ? 24.422 -3.767 13.817 1.00 21.87 83 GLY A N 1
ATOM 627 C CA . GLY A 1 83 ? 25.344 -3.152 14.743 1.00 24.87 83 GLY A CA 1
ATOM 628 C C . GLY A 1 83 ? 24.990 -3.791 16.066 1.00 27.55 83 GLY A C 1
ATOM 629 O O . GLY A 1 83 ? 24.916 -5.012 16.190 1.00 31.07 83 GLY A O 1
ATOM 630 N N . ASN A 1 84 ? 24.760 -2.986 17.079 1.00 28.28 84 ASN A N 1
ATOM 631 C CA . ASN A 1 84 ? 24.396 -3.594 18.334 1.00 27.15 84 ASN A CA 1
ATOM 632 C C . ASN A 1 84 ? 23.004 -3.118 18.699 1.00 22.78 84 ASN A C 1
ATOM 633 O O . ASN A 1 84 ? 22.730 -2.808 19.847 1.00 22.27 84 ASN A O 1
ATOM 638 N N . LYS A 1 85 ? 22.131 -3.068 17.690 1.00 19.80 85 LYS A N 1
ATOM 639 C CA . LYS A 1 85 ? 20.750 -2.621 17.885 1.00 18.34 85 LYS A CA 1
ATOM 640 C C . LYS A 1 85 ? 19.771 -3.669 17.362 1.00 16.30 85 LYS A C 1
ATOM 641 O O . LYS A 1 85 ? 20.004 -4.285 16.331 1.00 14.28 85 LYS A O 1
ATOM 647 N N . LEU A 1 86 ? 18.668 -3.854 18.086 1.00 15.85 86 LEU A N 1
ATOM 648 C CA . LEU A 1 86 ? 17.640 -4.837 17.739 1.00 16.25 86 LEU A CA 1
ATOM 649 C C . LEU A 1 86 ? 16.419 -4.191 17.092 1.00 16.67 86 LEU A C 1
ATOM 650 O O . LEU A 1 86 ? 15.937 -3.151 17.562 1.00 17.06 86 LEU A O 1
ATOM 655 N N . PHE A 1 87 ? 15.932 -4.814 16.017 1.00 15.58 87 PHE A N 1
ATOM 656 C CA . PHE A 1 87 ? 14.761 -4.334 15.285 1.00 17.39 87 PHE A CA 1
ATOM 657 C C . PHE A 1 87 ? 13.752 -5.457 15.059 1.00 18.95 87 PHE A C 1
ATOM 658 O O . PHE A 1 87 ? 14.119 -6.544 14.610 1.00 18.25 87 PHE A O 1
ATOM 666 N N . ILE A 1 88 ? 12.483 -5.177 15.352 1.00 20.07 88 ILE A N 1
ATOM 667 C CA . ILE A 1 88 ? 11.405 -6.141 15.118 1.00 21.16 88 ILE A CA 1
ATOM 668 C C . ILE A 1 88 ? 10.364 -5.413 14.249 1.00 24.46 88 ILE A C 1
ATOM 669 O O . ILE A 1 88 ? 9.973 -4.281 14.554 1.00 25.64 88 ILE A O 1
ATOM 674 N N . ASP A 1 89 ? 9.945 -6.039 13.149 1.00 25.17 89 ASP A N 1
ATOM 675 C CA . ASP A 1 89 ? 8.990 -5.411 12.236 1.00 28.05 89 ASP A CA 1
ATOM 676 C C . ASP A 1 89 ? 9.529 -4.050 11.779 1.00 27.73 89 ASP A C 1
ATOM 677 O O . ASP A 1 89 ? 8.784 -3.070 11.676 1.00 27.52 89 ASP A O 1
ATOM 682 N N . GLN A 1 90 ? 10.833 -4.008 11.517 1.00 26.57 90 GLN A N 1
ATOM 683 C CA . GLN A 1 90 ? 11.524 -2.799 11.078 1.00 26.14 90 GLN A CA 1
ATOM 684 C C . GLN A 1 90 ? 11.448 -1.618 12.028 1.00 25.03 90 GLN A C 1
ATOM 685 O O . GLN A 1 90 ? 11.495 -0.465 11.592 1.00 24.17 90 GLN A O 1
ATOM 691 N N . LYS A 1 91 ? 11.356 -1.904 13.326 1.00 23.36 91 LYS A N 1
ATOM 692 C CA . LYS A 1 91 ? 11.284 -0.860 14.344 1.00 21.89 91 LYS A CA 1
ATOM 693 C C . LYS A 1 91 ? 12.314 -1.110 15.443 1.00 20.27 91 LYS A C 1
ATOM 694 O O . LYS A 1 91 ? 12.464 -2.232 15.917 1.00 19.22 91 LYS A O 1
ATOM 700 N N . TYR A 1 92 ? 13.025 -0.063 15.841 1.00 18.80 92 TYR A N 1
ATOM 701 C CA . TYR A 1 92 ? 14.032 -0.199 16.892 1.00 19.25 92 TYR A CA 1
ATOM 702 C C . TYR A 1 92 ? 13.385 -0.651 18.189 1.00 20.44 92 TYR A C 1
ATOM 703 O O . TYR A 1 92 ? 12.359 -0.106 18.588 1.00 20.50 92 TYR A O 1
ATOM 712 N N . VAL A 1 93 ? 13.990 -1.640 18.843 1.00 20.41 93 VAL A N 1
ATOM 713 C CA . VAL A 1 93 ? 13.482 -2.142 20.122 1.00 21.12 93 VAL A CA 1
ATOM 714 C C . VAL A 1 93 ? 14.435 -1.724 21.234 1.00 21.36 93 VAL A C 1
ATOM 715 O O . VAL A 1 93 ? 14.020 -1.083 22.201 1.00 21.86 93 VAL A O 1
ATOM 719 N N . ARG A 1 94 ? 15.717 -2.067 21.093 1.00 20.94 94 ARG A N 1
ATOM 720 C CA . ARG A 1 94 ? 16.706 -1.711 22.119 1.00 22.35 94 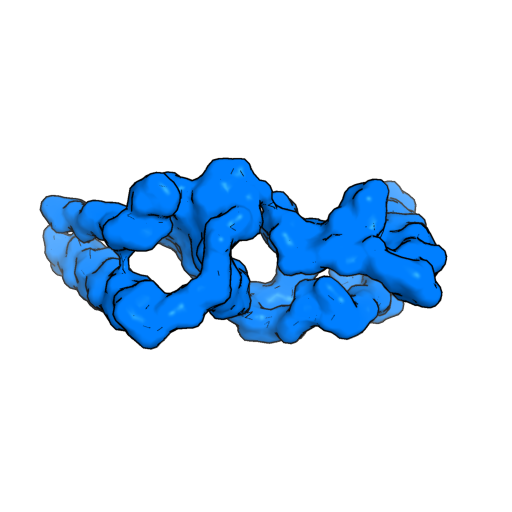ARG A CA 1
ATOM 721 C C . ARG A 1 94 ? 18.129 -1.994 21.667 1.00 21.09 94 ARG A C 1
ATOM 722 O O . ARG A 1 94 ? 18.352 -2.541 20.588 1.00 18.35 94 ARG A O 1
ATOM 730 N N . ASP A 1 95 ? 19.089 -1.603 22.503 1.00 20.22 95 ASP A N 1
ATOM 731 C CA . ASP A 1 95 ? 20.490 -1.881 22.232 1.00 23.28 95 ASP A CA 1
ATOM 732 C C . ASP A 1 95 ? 20.661 -3.319 22.742 1.00 22.78 95 ASP A C 1
ATOM 733 O O . ASP A 1 95 ? 20.043 -3.694 23.737 1.00 22.91 95 ASP A O 1
ATOM 738 N N . LEU A 1 96 ? 21.466 -4.137 22.070 1.00 22.66 96 LEU A N 1
ATOM 739 C CA . LEU A 1 96 ? 21.641 -5.502 22.553 1.00 23.27 96 LEU A CA 1
ATOM 740 C C . LEU A 1 96 ? 22.395 -5.522 23.874 1.00 25.01 96 LEU A C 1
ATOM 741 O O . LEU A 1 96 ? 23.313 -4.733 24.091 1.00 26.54 96 LEU A O 1
ATOM 746 N N . THR A 1 97 ? 21.993 -6.434 24.749 1.00 25.65 97 THR A N 1
ATOM 747 C CA . THR A 1 97 ? 22.617 -6.611 26.051 1.00 26.55 97 THR A CA 1
ATOM 748 C C . THR A 1 97 ? 23.547 -7.805 25.897 1.00 26.16 97 THR A C 1
ATOM 749 O O . THR A 1 97 ? 23.520 -8.478 24.872 1.00 23.62 97 THR A O 1
ATOM 753 N N . ALA A 1 98 ? 24.366 -8.075 26.909 1.00 27.13 98 ALA A N 1
ATOM 754 C CA . ALA A 1 98 ? 25.282 -9.214 26.843 1.00 25.65 98 ALA A CA 1
ATOM 755 C C . ALA A 1 98 ? 24.503 -10.511 26.625 1.00 25.70 98 ALA A C 1
ATOM 756 O O . ALA A 1 98 ? 24.939 -11.392 25.884 1.00 25.02 98 ALA A O 1
ATOM 758 N N . LYS A 1 99 ? 23.353 -10.638 27.280 1.00 24.91 99 LYS A N 1
ATOM 759 C CA . LYS A 1 99 ? 22.537 -11.840 27.125 1.00 25.44 99 LYS A CA 1
ATOM 760 C C . LYS A 1 99 ? 22.088 -11.989 25.675 1.00 24.52 99 LYS A C 1
ATOM 761 O O . LYS A 1 99 ? 22.040 -13.107 25.149 1.00 23.30 99 LYS A O 1
ATOM 767 N N . ASP A 1 100 ? 21.746 -10.866 25.039 1.00 24.04 100 ASP A N 1
ATOM 768 C CA . ASP A 1 100 ? 21.315 -10.881 23.637 1.00 23.24 100 ASP A CA 1
ATOM 769 C C . ASP A 1 100 ? 22.444 -11.380 22.741 1.00 22.13 100 ASP A C 1
ATOM 770 O O . ASP A 1 100 ? 22.219 -12.193 21.848 1.00 21.60 100 ASP A O 1
ATOM 775 N N . HIS A 1 101 ? 23.660 -10.891 22.970 1.00 21.96 101 HIS A N 1
ATOM 776 C CA . HIS A 1 101 ? 24.789 -11.315 22.161 1.00 22.14 101 HIS A CA 1
ATOM 777 C C . HIS A 1 101 ? 25.006 -12.811 22.335 1.00 22.52 101 HIS A C 1
ATOM 778 O O . HIS A 1 101 ? 25.378 -13.513 21.395 1.00 24.03 101 HIS A O 1
ATOM 785 N N . ALA A 1 102 ? 24.768 -13.296 23.547 1.00 24.73 102 ALA A N 1
ATOM 786 C CA . ALA A 1 102 ? 24.929 -14.710 23.845 1.00 25.06 102 ALA A CA 1
ATOM 787 C C . ALA A 1 102 ? 23.929 -15.513 23.025 1.00 22.65 102 ALA A C 1
ATOM 788 O O . ALA A 1 102 ? 24.254 -16.581 22.516 1.00 20.78 102 ALA A O 1
ATOM 790 N N . GLU A 1 103 ? 22.715 -14.992 22.873 1.00 21.32 103 GLU A N 1
ATOM 791 C CA . GLU A 1 103 ? 21.721 -15.711 22.098 1.00 21.14 103 GLU A CA 1
ATOM 792 C C . GLU A 1 103 ? 22.092 -15.749 20.626 1.00 19.23 103 GLU A C 1
ATOM 793 O O . GLU A 1 103 ? 21.799 -16.735 19.946 1.00 17.80 103 GLU A O 1
ATOM 799 N N . VAL A 1 104 ? 22.723 -14.677 20.144 1.00 18.16 104 VAL A N 1
ATOM 800 C CA . VAL A 1 104 ? 23.140 -14.611 18.749 1.00 19.53 104 VAL A CA 1
ATOM 801 C C . VAL A 1 104 ? 24.175 -15.697 18.482 1.00 19.96 104 VAL A C 1
ATOM 802 O O . VAL A 1 104 ? 24.078 -16.417 17.500 1.00 19.13 104 VAL A O 1
ATOM 806 N N . GLN A 1 105 ? 25.168 -15.822 19.358 1.00 19.05 105 GLN A N 1
ATOM 807 C CA . GLN A 1 105 ? 26.187 -16.844 19.146 1.00 21.10 105 GLN A CA 1
ATOM 808 C C . GLN A 1 105 ? 25.615 -18.260 19.290 1.00 20.00 105 GLN A C 1
ATOM 809 O O . GLN A 1 105 ? 26.019 -19.169 18.564 1.00 21.70 105 GLN A O 1
ATOM 815 N N . THR A 1 106 ? 24.671 -18.451 20.208 1.00 20.70 106 THR A N 1
ATOM 816 C CA . THR A 1 106 ? 24.059 -19.767 20.378 1.00 19.91 106 THR A CA 1
ATOM 817 C C . THR A 1 106 ? 23.319 -20.099 19.095 1.00 19.59 106 THR A C 1
ATOM 818 O O . THR A 1 106 ? 23.369 -21.218 18.614 1.00 18.13 106 THR A O 1
ATOM 822 N N . PHE A 1 107 ? 22.630 -19.113 18.526 1.00 20.03 107 PHE A N 1
ATOM 823 C CA . PHE A 1 107 ? 21.898 -19.367 17.295 1.00 18.51 107 PHE A CA 1
ATOM 824 C C . PHE A 1 107 ? 22.847 -19.685 16.150 1.00 17.24 107 PHE A C 1
ATOM 825 O O . PHE A 1 107 ? 22.617 -20.621 15.399 1.00 18.06 107 PHE A O 1
ATOM 833 N N . ARG A 1 108 ? 23.923 -18.918 16.011 1.00 17.46 108 ARG A N 1
ATOM 834 C CA . ARG A 1 108 ? 24.868 -19.173 14.927 1.00 17.49 108 ARG A CA 1
ATOM 835 C C . ARG A 1 108 ? 25.465 -20.572 15.074 1.00 17.21 108 ARG A C 1
ATOM 836 O O . ARG A 1 108 ? 25.657 -21.294 14.090 1.00 18.61 108 ARG A O 1
ATOM 844 N N . GLU A 1 109 ? 25.765 -20.944 16.311 1.00 18.51 109 GLU A N 1
ATOM 845 C CA . GLU A 1 109 ? 26.328 -22.254 16.584 1.00 18.23 109 GLU A CA 1
ATOM 846 C C . GLU A 1 109 ? 25.301 -23.343 16.275 1.00 20.91 109 GLU A C 1
ATOM 847 O O . GLU A 1 109 ? 25.668 -24.419 15.808 1.00 22.67 109 GLU A O 1
ATOM 853 N N . LYS A 1 110 ? 24.017 -23.069 16.526 1.00 19.77 110 LYS A N 1
ATOM 854 C CA . LYS A 1 110 ? 22.976 -24.067 16.240 1.00 21.75 110 LYS A CA 1
ATOM 855 C C . LYS A 1 110 ? 22.720 -24.165 14.743 1.00 22.38 110 LYS A C 1
ATOM 856 O O . LYS A 1 110 ? 22.449 -25.247 14.215 1.00 22.01 110 LYS A O 1
ATOM 862 N N . ILE A 1 111 ? 22.802 -23.034 14.055 1.00 24.09 111 ILE A N 1
ATOM 863 C CA . ILE A 1 111 ? 22.625 -23.036 12.610 1.00 28.48 111 ILE A CA 1
ATOM 864 C C . ILE A 1 111 ? 23.764 -23.866 12.025 1.00 28.54 111 ILE A C 1
ATOM 865 O O . ILE A 1 111 ? 23.562 -24.658 11.107 1.00 29.26 111 ILE A O 1
ATOM 870 N N . ALA A 1 112 ? 24.965 -23.699 12.563 1.00 29.60 112 ALA A N 1
ATOM 871 C CA . ALA A 1 112 ? 26.094 -24.482 12.077 1.00 29.63 112 ALA A CA 1
ATOM 872 C C . ALA A 1 112 ? 25.800 -25.972 12.312 1.00 30.49 112 ALA A C 1
ATOM 873 O O . ALA A 1 112 ? 25.964 -26.805 11.410 1.00 31.73 112 ALA A O 1
ATOM 875 N N . ALA A 1 113 ? 25.359 -26.302 13.522 1.00 29.68 113 ALA A N 1
ATOM 876 C CA . ALA A 1 113 ? 25.038 -27.682 13.861 1.00 30.79 113 ALA A CA 1
ATOM 877 C C . ALA A 1 113 ? 23.992 -28.234 12.884 1.00 31.18 113 ALA A C 1
ATOM 878 O O . ALA A 1 113 ? 24.151 -29.339 12.358 1.00 31.91 113 ALA A O 1
ATOM 880 N N . PHE A 1 114 ? 22.938 -27.448 12.645 1.00 31.74 114 PHE A N 1
ATOM 881 C CA . PHE A 1 114 ? 21.836 -27.819 11.747 1.00 32.51 114 PHE A CA 1
ATOM 882 C C . PHE A 1 114 ? 22.318 -28.091 10.328 1.00 33.79 114 PHE A C 1
ATOM 883 O O . PHE A 1 114 ? 21.780 -28.953 9.633 1.00 32.13 114 PHE A O 1
ATOM 891 N N . GLU A 1 115 ? 23.325 -27.335 9.902 1.00 35.92 115 GLU A N 1
ATOM 892 C CA . GLU A 1 115 ? 23.901 -27.480 8.570 1.00 38.55 115 GLU A CA 1
ATOM 893 C C . GLU A 1 115 ? 24.671 -28.787 8.383 1.00 39.55 115 GLU A C 1
ATOM 894 O O . GLU A 1 115 ? 24.536 -29.456 7.356 1.00 38.19 115 GLU A O 1
ATOM 900 N N . GLU A 1 116 ? 25.497 -29.136 9.366 1.00 40.51 116 GLU A N 1
ATOM 901 C CA . GLU A 1 116 ? 26.286 -30.360 9.291 1.00 42.43 116 GLU A CA 1
ATOM 902 C C . GLU A 1 116 ? 25.411 -31.572 9.599 1.00 44.28 116 GLU A C 1
ATOM 903 O O . GLU A 1 116 ? 25.779 -32.717 9.311 1.00 44.56 116 GLU A O 1
ATOM 909 N N . GLN A 1 117 ? 24.244 -31.294 10.172 1.00 46.25 117 GLN A N 1
ATOM 910 C CA . GLN A 1 117 ? 23.270 -32.309 10.560 1.00 47.95 117 GLN A CA 1
ATOM 911 C C . GLN A 1 117 ? 22.648 -32.966 9.332 1.00 48.67 117 GLN A C 1
ATOM 912 O O . GLN A 1 117 ? 21.477 -33.352 9.350 1.00 50.88 117 GLN A O 1
ATOM 918 N N . SER A 1 138 ? 16.112 -30.586 12.880 1.00 35.29 138 SER A N 1
ATOM 919 C CA . SER A 1 138 ? 15.459 -29.758 13.893 1.00 34.91 138 SER A CA 1
ATOM 920 C C . SER A 1 138 ? 16.144 -28.390 13.962 1.00 32.54 138 SER A C 1
ATOM 921 O O . SER A 1 138 ? 16.961 -28.141 14.848 1.00 31.83 138 SER A O 1
ATOM 924 N N . PRO A 1 139 ? 15.798 -27.479 13.037 1.00 30.34 139 PRO A N 1
ATOM 925 C CA . PRO A 1 139 ? 16.409 -26.150 13.022 1.00 26.29 139 PRO A CA 1
ATOM 926 C C . PRO A 1 139 ? 16.226 -25.391 14.320 1.00 24.45 139 PRO A C 1
ATOM 927 O O . PRO A 1 139 ? 15.235 -25.568 15.031 1.00 21.31 139 PRO A O 1
ATOM 931 N N . PRO A 1 140 ? 17.187 -24.526 14.645 1.00 21.88 140 PRO A N 1
ATOM 932 C CA . PRO A 1 140 ? 17.091 -23.748 15.871 1.00 20.87 140 PRO A CA 1
ATOM 933 C C . PRO A 1 140 ? 15.951 -22.755 15.784 1.00 20.63 140 PRO A C 1
ATOM 934 O O . PRO A 1 140 ? 15.561 -22.312 14.688 1.00 20.38 140 PRO A O 1
ATOM 938 N N . PRO A 1 141 ? 15.375 -22.406 16.936 1.00 21.10 141 PRO A N 1
ATOM 939 C CA . PRO A 1 141 ? 14.285 -21.433 16.917 1.00 20.95 141 PRO A CA 1
ATOM 940 C C . PRO A 1 141 ? 15.019 -20.090 16.894 1.00 20.12 141 PRO A C 1
ATOM 941 O O . PRO A 1 141 ? 16.200 -20.022 17.225 1.00 19.09 141 PRO A O 1
ATOM 945 N N . PRO A 1 142 ? 14.343 -19.010 16.505 1.00 20.95 142 PRO A N 1
ATOM 946 C CA . PRO A 1 142 ? 15.039 -17.721 16.489 1.00 20.11 142 PRO A CA 1
ATOM 947 C C . PRO A 1 142 ? 15.382 -17.269 1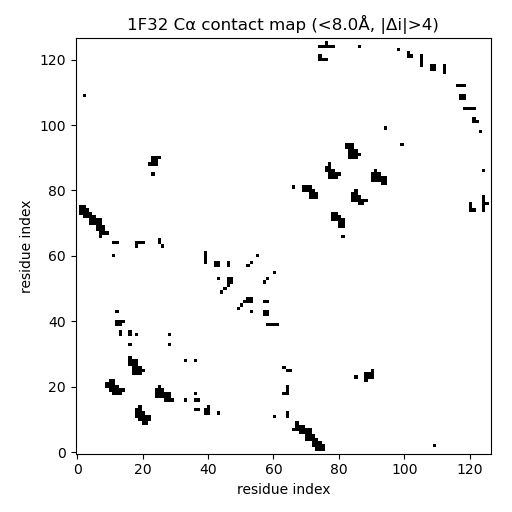7.915 1.00 19.58 142 PRO A C 1
ATOM 948 O O . PRO A 1 142 ? 14.800 -17.756 18.897 1.00 17.82 142 PRO A O 1
ATOM 952 N N . PRO A 1 143 ? 16.367 -16.366 18.053 1.00 17.65 143 PRO A N 1
ATOM 953 C CA . PRO A 1 143 ? 16.742 -15.888 19.385 1.00 18.73 143 PRO A CA 1
ATOM 954 C C . PRO A 1 143 ? 15.479 -15.430 20.101 1.00 19.51 143 PRO A C 1
ATOM 955 O O . PRO A 1 143 ? 14.569 -14.885 19.470 1.00 19.59 143 PRO A O 1
ATOM 959 N N . SER A 1 144 ? 15.418 -15.648 21.408 1.00 20.43 144 SER A N 1
ATOM 960 C CA . SER A 1 144 ? 14.230 -15.264 22.160 1.00 24.55 144 SER A CA 1
ATOM 961 C C . SER A 1 144 ? 13.934 -13.772 22.074 1.00 24.87 144 SER A C 1
ATOM 962 O O . SER A 1 144 ? 12.779 -13.362 22.172 1.00 24.29 144 SER A O 1
ATOM 965 N N . PHE A 1 145 ? 14.965 -12.956 21.866 1.00 25.25 145 PHE A N 1
ATOM 966 C CA . PHE A 1 145 ? 14.736 -11.524 21.783 1.00 24.10 145 PHE A CA 1
ATOM 967 C C . PHE A 1 145 ? 13.956 -11.096 20.541 1.00 23.68 145 PHE A C 1
ATOM 968 O O . PHE A 1 145 ? 13.545 -9.942 20.428 1.00 24.55 145 PHE A O 1
ATOM 976 N N . CYS A 1 146 ? 13.737 -12.022 19.614 1.00 22.65 146 CYS A N 1
ATOM 977 C CA . CYS A 1 146 ? 12.975 -11.709 18.415 1.00 22.76 146 CYS A CA 1
ATOM 978 C C . CYS A 1 146 ? 11.481 -11.615 18.740 1.00 25.46 146 CYS A C 1
ATOM 979 O O . CYS A 1 146 ? 10.695 -11.175 17.912 1.00 23.95 146 CYS A O 1
ATOM 982 N N . THR A 1 147 ? 11.103 -12.028 19.946 1.00 25.90 147 THR A N 1
ATOM 983 C CA . THR A 1 147 ? 9.702 -11.990 20.373 1.00 30.39 147 THR A CA 1
ATOM 984 C C . THR A 1 147 ? 9.364 -10.848 21.341 1.00 32.81 147 THR A C 1
ATOM 985 O O . THR A 1 147 ? 10.013 -10.681 22.371 1.00 33.37 147 THR A O 1
ATOM 989 N N . VAL A 1 148 ? 8.336 -10.076 20.988 1.00 36.71 148 VAL A N 1
ATOM 990 C CA . VAL A 1 148 ? 7.853 -8.937 21.781 1.00 39.29 148 VAL A CA 1
ATOM 991 C C . VAL A 1 148 ? 8.881 -7.819 21.975 1.00 41.77 148 VAL A C 1
ATOM 992 O O . VAL A 1 148 ? 10.094 -8.044 21.917 1.00 44.80 148 VAL A O 1
#

CATH classification: 3.30.1120.50 (+1 more: 3.30.1120.50)